Protein AF-A0A8S3H711-F1 (afdb_monomer)

Organism: NCBI:txid392030

Sequence (82 aa):
LHRFHANNTVIATGGYGRTFFSCTSAHTCTGDGNAMFTRAGLKNQDLEFVQFHPTGIYGAGCLITEGSRGEGGFLVNSKGER

InterPro domains:
  IPR003953 FAD-dependent oxidoreductase 2, FAD-binding domain [PF00890] (2-82)
  IPR030664 FAD-dependent oxidoreductase SdhA/FrdA/AprA [PTHR11632] (1-82)
  IPR036188 FAD/NAD(P)-binding domain superfamily [G3DSA:3.50.50.60] (1-82)
  IPR036188 FAD/NAD(P)-binding domain superfamily [SSF51905] (2-79)

Solvent-accessible surface area (backbone atoms only — not comparable to full-atom values): 5630 Å² total; per-residue (Å²): 139,88,82,88,86,68,99,72,87,88,88,83,62,74,52,42,51,56,79,44,96,76,46,65,56,55,93,79,23,66,24,64,54,62,53,51,38,47,76,71,75,45,84,83,76,74,83,86,75,73,88,78,72,95,46,46,41,82,94,80,19,50,75,51,63,68,60,52,47,75,77,69,46,79,69,62,51,101,84,69,50,112

Radius of gyration: 18.48 Å; Cα contacts (8 Å, |Δi|>4): 62; chains: 1; bounding box: 35×29×56 Å

pLDDT: mean 98.11, std 1.32, range [87.31, 98.75]

Mean predicted aligned error: 2.66 Å

Secondary structure (DSSP, 8-state):
------S---------GGGSSS-SS-TT---HHHHHHHHTTPPP--TT-----TTBPTTT-PBPPTHHHHTT-----TTS--

Structure (mmCIF, N/CA/C/O backbone):
data_AF-A0A8S3H711-F1
#
_entry.id   AF-A0A8S3H711-F1
#
loop_
_atom_site.group_PDB
_atom_site.id
_atom_site.type_symbol
_atom_site.label_atom_id
_atom_site.label_alt_id
_atom_site.label_comp_id
_atom_site.label_asym_id
_atom_site.label_entity_id
_atom_site.label_seq_id
_atom_site.pdbx_PDB_ins_code
_atom_site.Cartn_x
_atom_site.Cartn_y
_atom_site.Cartn_z
_atom_site.occupancy
_atom_site.B_iso_or_equiv
_atom_site.auth_seq_id
_atom_site.auth_comp_id
_atom_site.auth_asym_id
_atom_site.auth_atom_id
_atom_site.pdbx_PDB_model_num
ATOM 1 N N . LEU A 1 1 ? 6.326 -11.521 -27.722 1.00 87.31 1 LEU A N 1
ATOM 2 C CA . LEU A 1 1 ? 7.317 -10.980 -26.758 1.00 87.31 1 LEU A CA 1
ATOM 3 C C . LEU A 1 1 ? 7.691 -9.571 -27.198 1.00 87.31 1 LEU A C 1
ATOM 5 O O . LEU A 1 1 ? 8.008 -9.403 -28.369 1.00 87.31 1 LEU A O 1
ATOM 9 N N . HIS A 1 2 ? 7.630 -8.582 -26.302 1.00 97.00 2 HIS A N 1
ATOM 10 C CA . HIS A 1 2 ? 8.018 -7.196 -26.600 1.00 97.00 2 HIS A CA 1
ATOM 11 C C . HIS A 1 2 ? 9.399 -6.891 -26.012 1.00 97.00 2 HIS A C 1
ATOM 13 O O . HIS A 1 2 ? 9.715 -7.339 -24.912 1.00 97.00 2 HIS A O 1
ATOM 19 N N . ARG A 1 3 ? 10.211 -6.120 -26.742 1.00 97.75 3 ARG A N 1
ATOM 20 C CA . ARG A 1 3 ? 11.458 -5.522 -26.249 1.00 97.75 3 ARG A CA 1
ATOM 21 C C . ARG A 1 3 ? 11.363 -4.018 -26.450 1.00 97.75 3 ARG A C 1
ATOM 23 O O . ARG A 1 3 ? 11.113 -3.577 -27.568 1.00 97.75 3 ARG A O 1
ATOM 30 N N . PHE A 1 4 ? 11.565 -3.256 -25.385 1.00 97.88 4 PHE A N 1
ATOM 31 C CA . PHE A 1 4 ? 11.549 -1.798 -25.423 1.00 97.88 4 PHE A CA 1
ATOM 32 C C . PHE A 1 4 ? 12.996 -1.305 -25.308 1.00 97.88 4 PHE A C 1
ATOM 34 O O . PHE A 1 4 ? 13.606 -1.437 -24.252 1.00 97.88 4 PHE A O 1
ATOM 41 N N . HIS A 1 5 ? 13.566 -0.807 -26.408 1.00 98.00 5 HIS A N 1
ATOM 42 C CA . HIS A 1 5 ? 14.921 -0.249 -26.438 1.00 98.00 5 HIS A CA 1
ATOM 43 C C . HIS A 1 5 ? 14.868 1.264 -26.216 1.00 98.00 5 HIS A C 1
ATOM 45 O O . HIS A 1 5 ? 14.091 1.955 -26.871 1.00 98.00 5 HIS A O 1
ATOM 51 N N . ALA A 1 6 ? 15.709 1.773 -25.320 1.00 98.31 6 ALA A N 1
ATOM 52 C CA . ALA A 1 6 ? 15.855 3.199 -25.059 1.00 98.31 6 ALA A CA 1
ATOM 53 C C . ALA A 1 6 ? 17.260 3.494 -24.520 1.00 98.31 6 ALA A C 1
ATOM 55 O O . ALA A 1 6 ? 17.873 2.634 -23.890 1.00 98.31 6 ALA A O 1
ATOM 56 N N . ASN A 1 7 ? 17.750 4.720 -24.726 1.00 98.69 7 ASN A N 1
ATOM 57 C CA . ASN A 1 7 ? 19.034 5.160 -24.163 1.00 98.69 7 ASN A CA 1
ATOM 58 C C . ASN A 1 7 ? 18.994 5.259 -22.630 1.00 98.69 7 ASN A C 1
ATOM 60 O O . ASN A 1 7 ? 20.017 5.096 -21.979 1.00 98.69 7 ASN A O 1
ATOM 64 N N . ASN A 1 8 ? 17.817 5.534 -22.059 1.00 98.62 8 ASN A N 1
ATOM 65 C CA . ASN A 1 8 ? 17.588 5.647 -20.621 1.00 98.62 8 ASN A CA 1
ATOM 66 C C . ASN A 1 8 ? 16.248 4.996 -20.259 1.00 98.62 8 ASN A C 1
ATOM 68 O O . ASN A 1 8 ? 15.311 5.025 -21.055 1.00 98.62 8 ASN A O 1
ATOM 72 N N . THR A 1 9 ? 16.153 4.425 -19.058 1.00 98.12 9 THR A N 1
ATOM 73 C CA . THR A 1 9 ? 14.934 3.795 -18.526 1.00 98.12 9 THR A CA 1
ATOM 74 C C . THR A 1 9 ? 14.688 4.278 -17.102 1.00 98.12 9 THR A C 1
ATOM 76 O O . THR A 1 9 ? 15.610 4.293 -16.291 1.00 98.12 9 THR A O 1
ATOM 79 N N . VAL A 1 10 ? 13.445 4.650 -16.795 1.00 98.25 10 VAL A N 1
ATOM 80 C CA . VAL A 1 10 ? 13.007 5.037 -15.446 1.00 98.25 10 VAL A CA 1
ATOM 81 C C . VAL A 1 10 ? 12.129 3.929 -14.875 1.00 98.25 10 VAL A C 1
ATOM 83 O O . VAL A 1 10 ? 11.204 3.471 -15.542 1.00 98.25 10 VAL A O 1
ATOM 86 N N . ILE A 1 11 ? 12.400 3.518 -13.636 1.00 98.00 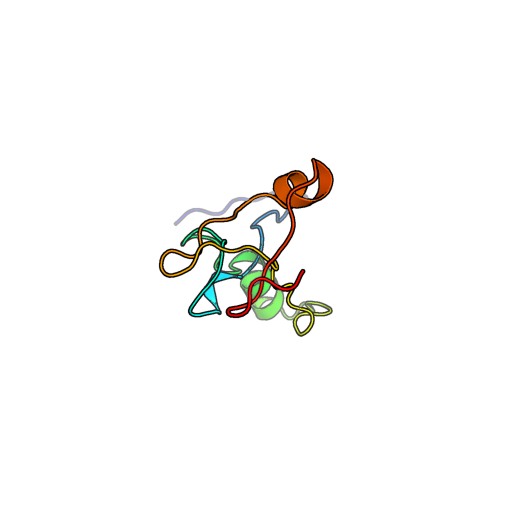11 ILE A N 1
ATOM 87 C CA . ILE A 1 11 ? 11.575 2.558 -12.896 1.00 98.00 11 ILE A CA 1
ATOM 88 C C . ILE A 1 11 ? 10.803 3.306 -11.810 1.00 98.00 11 ILE A C 1
ATOM 90 O O . ILE A 1 11 ? 11.398 3.940 -10.945 1.00 98.00 11 ILE A O 1
ATOM 94 N N . ALA A 1 12 ? 9.473 3.221 -11.862 1.00 98.38 12 ALA A N 1
ATOM 95 C CA . ALA A 1 12 ? 8.553 3.890 -10.939 1.00 98.38 12 ALA A CA 1
ATOM 96 C C . ALA A 1 12 ? 7.406 2.946 -10.521 1.00 98.38 12 ALA A C 1
ATOM 98 O O . ALA A 1 12 ? 6.231 3.286 -10.606 1.00 98.38 12 ALA A O 1
ATOM 99 N N . THR A 1 13 ? 7.744 1.718 -10.117 1.00 98.44 13 THR A N 1
ATOM 100 C CA . THR A 1 13 ? 6.784 0.614 -9.896 1.00 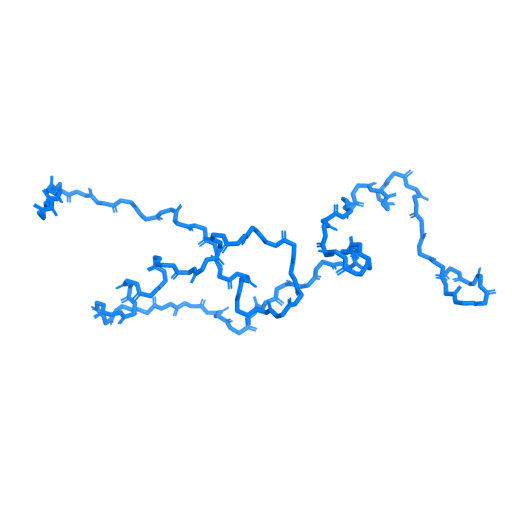98.44 13 THR A CA 1
ATOM 101 C C . THR A 1 13 ? 6.098 0.617 -8.524 1.00 98.44 13 THR A C 1
ATOM 103 O O . THR A 1 13 ? 5.392 -0.331 -8.197 1.00 98.44 13 THR A O 1
ATOM 106 N N . GLY A 1 14 ? 6.310 1.645 -7.699 1.00 98.44 14 GLY A N 1
ATOM 107 C CA . GLY A 1 14 ? 5.790 1.694 -6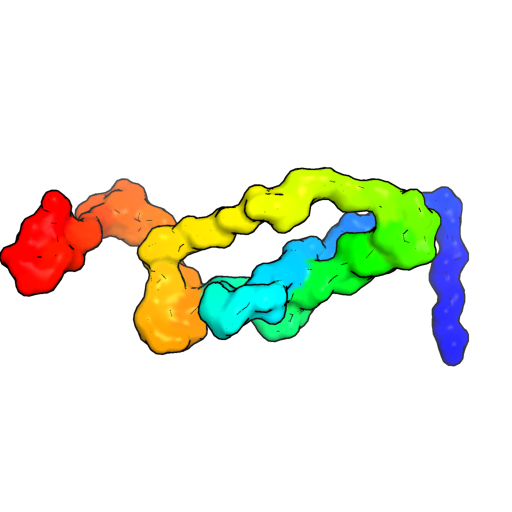.329 1.00 98.44 14 GLY A CA 1
ATOM 108 C C . GLY A 1 14 ? 6.515 0.746 -5.363 1.00 98.44 14 GLY A C 1
ATOM 109 O O . GLY A 1 14 ? 7.663 0.373 -5.598 1.00 98.44 14 GLY A O 1
ATOM 110 N N . GLY A 1 15 ? 5.850 0.404 -4.253 1.00 98.31 15 GLY A N 1
ATOM 111 C CA . GLY A 1 15 ? 6.400 -0.421 -3.168 1.00 98.31 15 GLY A CA 1
ATOM 112 C C . GLY A 1 15 ? 5.962 -1.892 -3.187 1.00 98.31 15 GLY A C 1
ATOM 113 O O . GLY A 1 15 ? 5.382 -2.385 -4.155 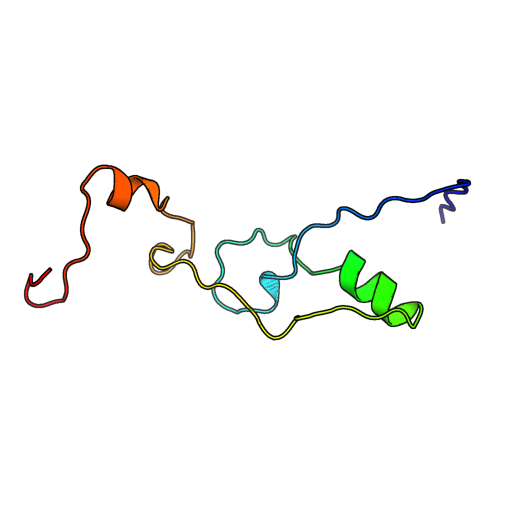1.00 98.31 15 GLY A O 1
ATOM 114 N N . TYR A 1 16 ? 6.216 -2.584 -2.073 1.00 98.62 16 TYR A N 1
ATOM 115 C CA . TYR A 1 16 ? 6.033 -4.035 -1.918 1.00 98.62 16 TYR A CA 1
ATOM 116 C C . TYR A 1 16 ? 5.124 -4.423 -0.738 1.00 98.62 16 TYR A C 1
ATOM 118 O O . TYR A 1 16 ? 5.241 -5.516 -0.197 1.00 98.62 16 TYR A O 1
ATOM 126 N N . GLY A 1 17 ? 4.199 -3.549 -0.321 1.00 98.56 17 GLY A N 1
ATOM 127 C CA . GLY A 1 17 ? 3.383 -3.758 0.887 1.00 98.56 17 GLY A CA 1
ATOM 128 C C . GLY A 1 17 ? 2.563 -5.056 0.909 1.00 98.56 17 GLY A C 1
ATOM 129 O O . GLY A 1 17 ? 2.203 -5.527 1.985 1.00 98.56 17 GLY A O 1
ATOM 130 N N . ARG A 1 18 ? 2.329 -5.687 -0.251 1.00 98.38 18 ARG A N 1
ATOM 131 C CA . ARG A 1 18 ? 1.660 -6.995 -0.346 1.00 98.38 18 ARG A CA 1
ATOM 132 C C . ARG A 1 18 ? 2.483 -8.185 0.145 1.00 98.38 18 ARG A C 1
ATOM 134 O O . ARG A 1 18 ? 1.986 -9.305 0.107 1.00 98.38 18 ARG A O 1
ATOM 141 N N . THR A 1 19 ? 3.689 -7.964 0.660 1.00 98.56 19 THR A N 1
ATOM 142 C CA . THR A 1 19 ? 4.402 -8.968 1.461 1.00 98.56 19 THR A CA 1
ATOM 143 C C . THR A 1 19 ? 3.777 -9.193 2.843 1.00 98.56 19 THR A C 1
ATOM 145 O O . THR A 1 19 ? 4.039 -10.225 3.457 1.00 98.56 19 THR A O 1
ATOM 148 N N . PHE A 1 20 ? 2.934 -8.274 3.329 1.00 98.69 20 PHE A N 1
ATOM 149 C CA . PHE A 1 20 ? 2.249 -8.381 4.620 1.00 98.69 20 PHE A CA 1
ATOM 150 C C . PHE A 1 20 ? 0.805 -8.869 4.462 1.00 98.69 20 PHE A C 1
ATOM 152 O O . PHE A 1 20 ? 0.114 -8.525 3.504 1.00 98.69 20 PHE A O 1
ATOM 159 N N . PHE A 1 21 ? 0.328 -9.643 5.445 1.00 98.44 21 PHE A N 1
ATOM 160 C CA . PHE A 1 21 ? -1.047 -10.158 5.463 1.00 98.44 21 PHE A CA 1
ATOM 161 C C . PHE A 1 21 ? -2.094 -9.034 5.550 1.00 98.44 21 PHE A C 1
ATOM 163 O O . PHE A 1 21 ? -3.095 -9.062 4.839 1.00 98.44 21 PHE A O 1
ATOM 170 N N . SER A 1 22 ? -1.841 -8.032 6.399 1.00 98.12 22 SER A N 1
ATOM 171 C CA . SER A 1 22 ? -2.667 -6.829 6.536 1.00 98.12 22 SER A CA 1
ATOM 172 C C . SER A 1 22 ? -1.862 -5.604 6.113 1.00 98.12 22 SER A C 1
ATOM 174 O O . SER A 1 22 ? -0.799 -5.334 6.672 1.00 98.12 22 SER A O 1
ATOM 176 N N . CYS A 1 23 ? -2.355 -4.875 5.112 1.00 98.44 23 CYS A N 1
ATOM 177 C CA . CYS A 1 23 ? -1.722 -3.672 4.579 1.00 98.44 23 CYS A CA 1
ATOM 178 C C . CYS A 1 23 ? -2.763 -2.753 3.923 1.00 98.44 23 CYS A C 1
ATOM 180 O O . CYS A 1 23 ? -3.750 -3.229 3.363 1.00 98.44 23 CYS A O 1
ATOM 182 N N . THR A 1 24 ? -2.491 -1.447 3.893 1.00 98.50 24 THR A N 1
ATOM 183 C CA . THR A 1 24 ? -3.303 -0.463 3.149 1.00 98.50 24 THR A CA 1
ATOM 184 C C . THR A 1 24 ? -3.036 -0.495 1.641 1.00 98.50 24 THR A C 1
ATOM 186 O O . THR A 1 24 ? -3.809 0.055 0.857 1.00 98.50 24 THR A O 1
ATOM 189 N N . SER A 1 25 ? -1.927 -1.112 1.221 1.00 98.50 25 SER A N 1
ATOM 190 C CA . SER A 1 25 ? -1.479 -1.155 -0.171 1.00 98.50 25 SER A CA 1
ATOM 191 C C . SER A 1 25 ? -2.473 -1.880 -1.076 1.00 98.50 25 SER A C 1
ATOM 193 O O . SER A 1 25 ? -3.102 -2.859 -0.673 1.00 98.50 25 SER A O 1
ATOM 195 N N . ALA A 1 26 ? -2.570 -1.468 -2.340 1.00 98.56 26 ALA A N 1
ATOM 196 C CA . ALA A 1 26 ? -3.346 -2.199 -3.340 1.00 98.56 26 ALA A CA 1
ATOM 197 C C . ALA A 1 26 ? -2.799 -3.625 -3.542 1.00 98.56 26 ALA A C 1
ATOM 199 O O . ALA A 1 26 ? -1.646 -3.914 -3.216 1.00 98.56 26 ALA A O 1
ATOM 200 N N . HIS A 1 27 ? -3.608 -4.523 -4.110 1.00 98.44 27 HIS A N 1
ATOM 201 C CA . HIS A 1 27 ? -3.164 -5.881 -4.467 1.00 98.44 27 HIS A CA 1
ATOM 202 C C . HIS A 1 27 ? -1.977 -5.900 -5.442 1.00 98.44 27 HIS A C 1
ATOM 204 O O . HIS A 1 27 ? -1.235 -6.874 -5.479 1.00 98.44 27 HIS A O 1
ATOM 210 N N . THR A 1 28 ? -1.775 -4.818 -6.190 1.00 98.62 28 THR A N 1
ATOM 211 C CA . THR A 1 28 ? -0.726 -4.656 -7.203 1.00 98.62 28 THR A CA 1
ATOM 212 C C . THR A 1 28 ? 0.595 -4.101 -6.663 1.00 98.62 28 THR A C 1
ATOM 214 O O . THR A 1 28 ? 1.545 -3.953 -7.423 1.00 98.62 28 THR A O 1
ATOM 217 N N . CYS A 1 29 ? 0.698 -3.779 -5.370 1.00 98.56 29 CYS A N 1
ATOM 218 C CA . CYS A 1 29 ? 1.946 -3.292 -4.773 1.00 98.56 29 CYS A CA 1
ATOM 219 C C . CYS A 1 29 ? 2.864 -4.462 -4.377 1.00 98.56 29 CYS A C 1
ATOM 221 O O . CYS A 1 29 ? 3.002 -4.774 -3.191 1.00 98.56 29 CYS A O 1
ATOM 223 N N . THR A 1 30 ? 3.451 -5.124 -5.377 1.00 98.75 30 THR A N 1
ATOM 224 C CA . THR A 1 30 ? 4.168 -6.410 -5.259 1.00 98.75 30 THR A CA 1
ATOM 225 C C . THR A 1 30 ? 5.693 -6.317 -5.378 1.00 98.75 30 THR A C 1
ATOM 227 O O . THR A 1 30 ? 6.371 -7.335 -5.265 1.00 98.75 30 THR A O 1
ATOM 230 N N . GLY A 1 31 ? 6.265 -5.121 -5.558 1.00 98.50 31 GLY A N 1
ATOM 231 C CA . GLY A 1 31 ? 7.723 -4.938 -5.596 1.00 98.50 31 GLY A CA 1
ATOM 232 C C . GLY A 1 31 ? 8.409 -5.394 -6.890 1.00 98.50 31 GLY A C 1
ATOM 233 O O . GLY A 1 31 ? 9.592 -5.739 -6.872 1.00 98.50 31 GLY A O 1
ATOM 234 N N . ASP A 1 32 ? 7.703 -5.392 -8.022 1.00 98.69 32 ASP A N 1
ATOM 235 C CA . ASP A 1 32 ? 8.213 -5.922 -9.295 1.00 98.69 32 ASP A CA 1
ATOM 236 C C . ASP A 1 32 ? 9.530 -5.253 -9.731 1.00 98.69 32 ASP A C 1
ATOM 238 O O . ASP A 1 32 ? 10.473 -5.937 -10.139 1.00 98.69 32 ASP A O 1
ATOM 242 N N . GLY A 1 33 ? 9.629 -3.925 -9.589 1.00 98.38 33 GLY A N 1
ATOM 243 C CA . GLY A 1 33 ? 10.844 -3.158 -9.880 1.00 98.38 33 GLY A CA 1
ATOM 244 C C . GLY A 1 33 ? 12.007 -3.469 -8.946 1.00 98.38 33 GLY A C 1
ATOM 245 O O . GLY A 1 33 ? 13.123 -3.688 -9.423 1.00 98.38 33 GLY A O 1
ATOM 246 N N . ASN A 1 34 ? 11.747 -3.584 -7.639 1.00 98.38 34 ASN A N 1
ATOM 247 C CA . ASN A 1 34 ? 12.755 -3.998 -6.657 1.00 98.38 34 ASN A CA 1
ATOM 248 C C . ASN A 1 34 ? 13.346 -5.363 -7.028 1.00 98.38 34 ASN A C 1
ATOM 250 O O . ASN A 1 34 ? 14.565 -5.547 -7.013 1.00 98.38 34 ASN A O 1
ATOM 254 N N . ALA A 1 35 ? 12.486 -6.306 -7.423 1.00 98.44 35 ALA A N 1
ATOM 255 C CA . ALA A 1 35 ? 12.898 -7.642 -7.823 1.00 98.44 35 ALA A CA 1
ATOM 256 C C . ALA A 1 35 ? 13.655 -7.652 -9.166 1.00 98.44 35 ALA A C 1
ATOM 258 O O . ALA A 1 35 ? 14.581 -8.448 -9.331 1.00 98.44 35 ALA A O 1
ATOM 259 N N . MET A 1 36 ? 13.307 -6.776 -10.121 1.00 98.44 36 MET A N 1
ATOM 260 C CA . MET A 1 36 ? 14.081 -6.599 -11.362 1.00 98.44 36 MET A CA 1
ATOM 261 C C . MET A 1 36 ? 15.515 -6.144 -11.071 1.00 98.44 36 MET A C 1
ATOM 263 O O . MET A 1 36 ? 16.447 -6.716 -11.632 1.00 98.44 36 MET A O 1
ATOM 267 N N . PHE A 1 37 ? 15.696 -5.180 -10.164 1.00 96.62 37 PHE A N 1
ATOM 268 C CA . PHE A 1 37 ? 17.020 -4.708 -9.746 1.00 96.62 37 PHE A CA 1
ATOM 269 C C . PHE A 1 37 ? 17.843 -5.825 -9.103 1.00 96.62 37 PHE A C 1
ATOM 271 O O . PHE A 1 37 ? 18.974 -6.070 -9.524 1.00 96.62 37 PHE A O 1
ATOM 278 N N . THR A 1 38 ? 17.253 -6.564 -8.159 1.00 98.00 38 THR A N 1
ATOM 279 C CA . THR A 1 38 ? 17.923 -7.703 -7.514 1.00 98.00 38 THR A CA 1
ATOM 280 C C . THR A 1 38 ? 18.347 -8.763 -8.532 1.00 98.00 38 THR A C 1
ATOM 282 O O . THR A 1 38 ? 19.476 -9.243 -8.482 1.00 98.00 38 THR A O 1
ATOM 285 N N . ARG A 1 39 ? 17.484 -9.111 -9.500 1.00 98.62 39 ARG A N 1
ATOM 286 C CA . ARG A 1 39 ? 17.821 -10.078 -10.564 1.00 98.62 39 ARG A CA 1
ATOM 287 C C . ARG A 1 39 ? 18.943 -9.596 -11.485 1.00 98.62 39 ARG A C 1
ATOM 289 O O . ARG A 1 39 ? 19.673 -10.424 -12.016 1.00 98.62 39 ARG A O 1
ATOM 296 N N . ALA A 1 40 ? 19.090 -8.285 -11.659 1.00 98.19 40 ALA A N 1
ATOM 297 C CA . ALA A 1 40 ? 20.198 -7.684 -12.395 1.00 98.19 40 ALA A CA 1
ATOM 298 C C . ALA A 1 40 ? 21.498 -7.578 -11.565 1.00 98.19 40 ALA A C 1
ATOM 300 O O . ALA A 1 40 ? 22.486 -7.042 -12.058 1.00 98.19 40 ALA A O 1
ATOM 301 N N . GLY A 1 41 ? 21.512 -8.060 -10.314 1.00 98.12 41 GLY A N 1
ATOM 302 C CA . GLY A 1 41 ? 22.666 -7.969 -9.413 1.00 98.12 41 GLY A CA 1
ATOM 303 C C . GLY A 1 41 ? 22.871 -6.582 -8.794 1.00 98.12 41 GLY A C 1
ATOM 304 O O . GLY A 1 41 ? 23.921 -6.321 -8.207 1.00 98.12 41 GLY A O 1
ATOM 305 N N . LEU A 1 42 ? 21.887 -5.687 -8.918 1.00 98.25 42 LEU A N 1
ATOM 306 C CA . LEU A 1 42 ? 21.912 -4.360 -8.308 1.00 98.25 42 LEU A CA 1
ATOM 307 C C . LEU A 1 42 ? 21.364 -4.412 -6.877 1.00 98.25 42 LEU A C 1
ATOM 309 O O . LEU A 1 42 ? 20.592 -5.301 -6.511 1.00 98.25 42 LEU A O 1
ATOM 313 N N . LYS A 1 43 ? 21.766 -3.441 -6.053 1.00 97.56 43 LYS A N 1
ATOM 314 C CA . LYS A 1 43 ? 21.385 -3.378 -4.639 1.00 97.56 43 LYS A CA 1
ATOM 315 C C . LYS A 1 43 ? 20.083 -2.602 -4.456 1.00 97.56 43 LYS A C 1
ATOM 317 O O . LYS A 1 43 ? 19.925 -1.515 -5.004 1.00 97.56 43 LYS A O 1
ATOM 322 N N . ASN A 1 44 ? 19.195 -3.151 -3.634 1.00 98.31 44 ASN A N 1
ATOM 323 C CA . ASN A 1 44 ? 18.187 -2.364 -2.930 1.00 98.31 44 ASN A CA 1
ATOM 324 C C . ASN A 1 44 ? 18.802 -1.838 -1.622 1.00 98.31 44 ASN A C 1
ATOM 326 O O . ASN A 1 44 ? 19.847 -2.330 -1.190 1.00 98.31 44 ASN A O 1
ATOM 330 N N . GLN A 1 45 ? 18.151 -0.868 -0.990 1.00 98.50 45 GLN A N 1
ATOM 331 C CA . GLN A 1 45 ? 18.595 -0.284 0.273 1.00 98.50 45 GLN A CA 1
ATOM 332 C C . GLN A 1 45 ? 17.427 -0.255 1.265 1.00 98.50 45 GLN A C 1
ATOM 334 O O . GLN A 1 45 ? 16.289 -0.055 0.839 1.00 98.50 45 GLN A O 1
ATOM 339 N N . ASP A 1 46 ? 17.724 -0.457 2.552 1.00 98.44 46 ASP A N 1
ATOM 340 C CA . ASP A 1 46 ? 16.824 -0.201 3.686 1.00 98.44 46 ASP A CA 1
ATOM 341 C C . ASP A 1 46 ? 15.463 -0.934 3.613 1.00 98.44 46 ASP A C 1
ATOM 343 O O . ASP A 1 46 ? 14.430 -0.416 4.040 1.00 98.44 46 ASP A O 1
ATOM 347 N N . LEU A 1 47 ? 15.439 -2.157 3.061 1.00 98.44 47 LEU A N 1
ATOM 348 C CA . LEU A 1 47 ? 14.210 -2.954 2.894 1.00 98.44 47 LEU A CA 1
ATOM 349 C C . LEU A 1 47 ? 13.614 -3.445 4.226 1.00 98.44 47 LEU A C 1
ATOM 351 O O . LEU A 1 47 ? 12.459 -3.858 4.275 1.00 98.44 47 LEU A O 1
ATOM 355 N N . GLU A 1 48 ? 14.386 -3.424 5.305 1.00 98.50 48 GLU A N 1
ATOM 356 C CA . GLU A 1 48 ? 13.942 -3.768 6.652 1.00 98.50 48 GLU A CA 1
ATOM 357 C C . GLU A 1 48 ? 13.071 -2.675 7.300 1.00 98.50 48 GLU A C 1
ATOM 359 O O . GLU A 1 48 ? 12.319 -2.959 8.234 1.00 98.50 48 GLU A O 1
ATOM 364 N N . PHE A 1 49 ? 13.124 -1.435 6.799 1.00 98.69 49 PHE A N 1
ATOM 365 C CA . PHE A 1 49 ? 12.390 -0.301 7.361 1.00 98.69 49 PHE A CA 1
ATOM 366 C C . PHE A 1 49 ? 10.990 -0.178 6.752 1.00 98.69 49 PHE A C 1
ATOM 368 O O . PHE A 1 49 ? 10.731 0.624 5.854 1.00 98.69 49 PHE A O 1
ATOM 375 N N . VAL A 1 50 ? 10.053 -0.970 7.274 1.00 98.75 50 VAL A N 1
ATOM 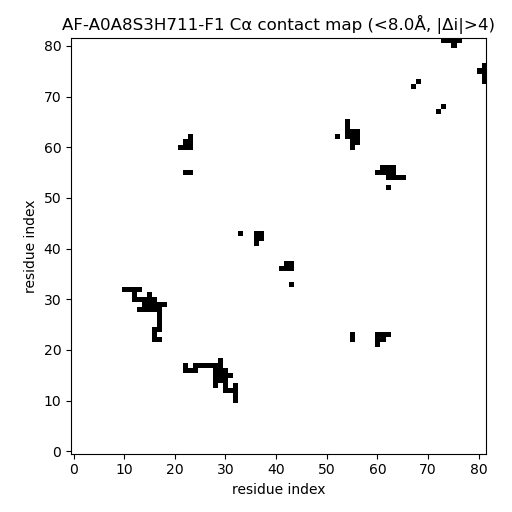376 C CA . VAL A 1 50 ? 8.647 -0.951 6.844 1.00 98.75 50 VAL A CA 1
ATOM 377 C C . VAL A 1 50 ? 7.805 -0.065 7.761 1.00 98.75 50 VAL A C 1
ATOM 379 O O . VAL A 1 50 ? 7.770 -0.253 8.976 1.00 98.75 50 VAL A O 1
ATOM 382 N N . GLN A 1 51 ? 7.077 0.889 7.176 1.00 98.75 51 GLN A N 1
ATOM 383 C CA . GLN A 1 51 ? 6.156 1.755 7.911 1.00 98.75 51 GLN A CA 1
ATOM 384 C C . GLN A 1 51 ? 4.790 1.086 8.119 1.00 98.75 51 GLN A C 1
ATOM 386 O O . GLN A 1 51 ? 4.169 0.607 7.170 1.00 98.75 51 GLN A O 1
ATOM 391 N N . PHE A 1 52 ? 4.277 1.158 9.349 1.00 98.62 52 PHE A N 1
ATOM 392 C CA . PHE A 1 52 ? 2.902 0.791 9.688 1.00 98.62 52 PHE A CA 1
ATOM 393 C C . PHE A 1 52 ? 2.095 2.049 9.995 1.00 98.62 52 PHE A C 1
ATOM 395 O O . PHE A 1 52 ? 2.447 2.820 10.887 1.00 98.62 52 PHE A O 1
ATOM 402 N N . HIS A 1 53 ? 1.005 2.261 9.257 1.00 98.62 53 HIS A N 1
ATOM 403 C CA . HIS A 1 53 ? 0.120 3.392 9.512 1.00 98.62 53 HIS A CA 1
ATOM 404 C C . HIS A 1 53 ? -0.755 3.110 10.748 1.00 98.62 53 HIS A C 1
ATOM 406 O O . HIS A 1 53 ? -1.369 2.042 10.810 1.00 98.62 53 HIS A O 1
ATOM 412 N N . PRO A 1 54 ? -0.877 4.045 11.710 1.00 98.06 54 PRO A N 1
ATOM 413 C CA . PRO A 1 54 ? -1.540 3.782 12.992 1.00 98.06 54 PRO A CA 1
ATOM 414 C C . PRO A 1 54 ? -3.048 3.523 12.873 1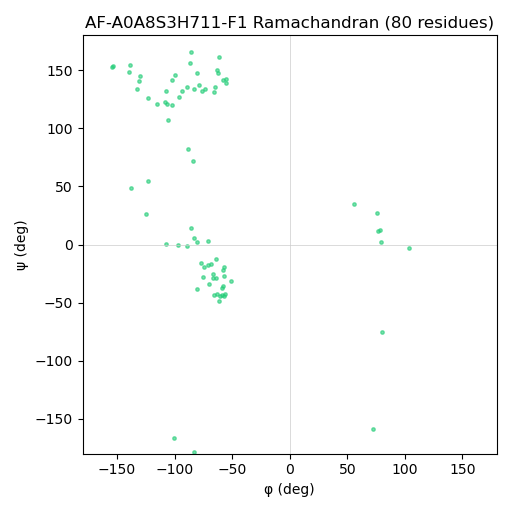.00 98.06 54 PRO A C 1
ATOM 416 O O . PRO A 1 54 ? -3.631 2.864 13.726 1.00 98.06 54 PRO A O 1
ATOM 419 N N . THR A 1 55 ? -3.691 4.042 11.824 1.00 98.19 55 THR A N 1
ATOM 420 C CA . THR A 1 55 ? -5.151 3.989 11.640 1.00 98.19 55 THR A CA 1
ATOM 421 C C . THR A 1 55 ? -5.552 3.313 10.325 1.00 98.19 55 THR A C 1
ATOM 423 O O . THR A 1 55 ? -6.250 3.892 9.498 1.00 98.19 55 THR A O 1
ATOM 426 N N . GLY A 1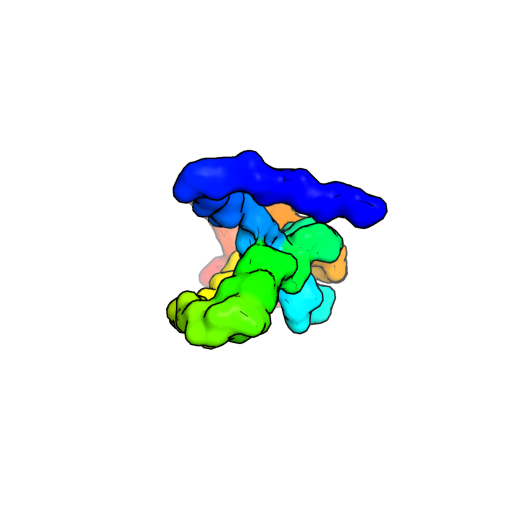 56 ? -5.087 2.085 10.088 1.00 98.00 56 GLY A N 1
ATOM 427 C CA . GLY A 1 56 ? -5.744 1.193 9.121 1.00 98.00 56 GLY A CA 1
ATOM 428 C C . GLY A 1 56 ? -7.058 0.668 9.707 1.00 98.00 56 GLY A C 1
ATOM 429 O O . GLY A 1 56 ? -7.085 0.271 10.872 1.00 98.00 56 GLY A O 1
ATOM 430 N N . ILE A 1 57 ? -8.157 0.684 8.946 1.00 98.38 57 ILE A N 1
ATOM 431 C CA . ILE A 1 57 ? -9.455 0.245 9.474 1.00 98.38 57 ILE A CA 1
ATOM 432 C C . ILE A 1 57 ? -9.415 -1.249 9.821 1.00 98.38 57 ILE A C 1
ATOM 434 O O . ILE A 1 57 ? -8.912 -2.072 9.051 1.00 98.38 57 ILE A O 1
ATOM 438 N N . TYR A 1 58 ? -9.951 -1.603 10.988 1.00 97.75 58 TYR A N 1
ATOM 439 C CA . TYR A 1 58 ? -9.987 -2.983 11.462 1.00 97.75 58 TYR A CA 1
ATOM 440 C C . TYR A 1 58 ? -10.731 -3.905 10.479 1.00 97.75 58 TYR A C 1
ATOM 442 O O . TYR A 1 58 ? -11.735 -3.523 9.875 1.00 97.75 58 TYR A O 1
ATOM 450 N N . GLY A 1 59 ? -10.224 -5.126 10.301 1.00 97.69 59 GLY A N 1
ATOM 451 C CA . GLY A 1 59 ? -10.729 -6.084 9.318 1.00 97.69 59 GLY A CA 1
ATOM 452 C C . GLY A 1 59 ? -10.211 -5.802 7.906 1.00 97.69 59 GLY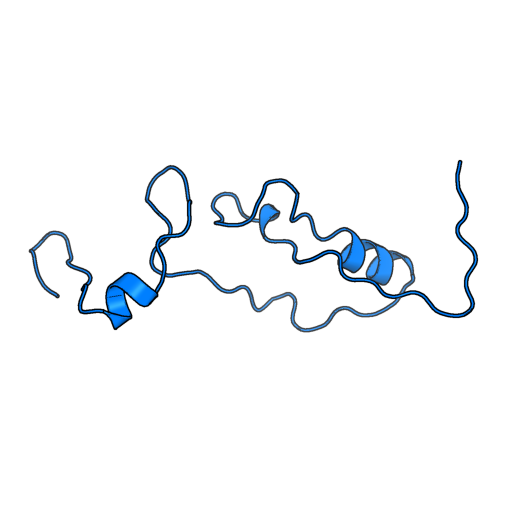 A C 1
ATOM 453 O O . GLY A 1 59 ? -9.328 -6.509 7.431 1.00 97.69 59 GLY A O 1
ATOM 454 N N . ALA A 1 60 ? -10.742 -4.776 7.237 1.00 97.69 60 ALA A N 1
ATOM 455 C CA . ALA A 1 60 ? -10.485 -4.543 5.810 1.00 97.69 60 ALA A CA 1
ATOM 456 C C . ALA A 1 60 ? -9.095 -3.958 5.488 1.00 97.69 60 ALA A C 1
ATOM 458 O O . ALA A 1 60 ? -8.586 -4.170 4.390 1.00 97.69 60 ALA A O 1
ATOM 459 N N . GLY A 1 61 ? -8.486 -3.199 6.405 1.00 98.06 61 GLY A N 1
ATOM 460 C CA . GLY A 1 61 ? -7.158 -2.606 6.213 1.00 98.06 61 GLY A CA 1
ATOM 461 C C . GLY A 1 61 ? -7.112 -1.339 5.348 1.00 98.06 61 GLY A C 1
ATOM 462 O O . GLY A 1 61 ? -6.030 -0.797 5.144 1.00 98.06 61 GLY A O 1
ATOM 463 N N . CYS A 1 62 ? -8.251 -0.824 4.864 1.00 98.38 62 CYS A N 1
ATOM 464 C CA . CYS A 1 62 ? -8.323 0.477 4.189 1.00 98.38 62 CYS A CA 1
ATOM 465 C C . CYS A 1 62 ? -7.763 1.606 5.068 1.00 98.38 62 CYS A C 1
ATOM 467 O O . CYS A 1 62 ? -7.978 1.641 6.281 1.00 98.38 62 CYS A O 1
ATOM 469 N N . LEU A 1 63 ? -7.069 2.555 4.443 1.00 98.56 63 LEU A N 1
ATOM 470 C CA . LEU A 1 63 ? -6.492 3.702 5.135 1.00 98.56 63 LEU A CA 1
ATOM 471 C C . LEU A 1 63 ? -7.585 4.617 5.710 1.00 98.56 63 LEU A C 1
ATOM 473 O O . LEU A 1 63 ? -8.472 5.053 4.979 1.00 98.56 63 LEU A O 1
ATOM 477 N N . ILE A 1 64 ? -7.446 4.990 6.984 1.00 98.56 64 ILE A N 1
ATOM 478 C CA . ILE A 1 64 ? -8.069 6.190 7.551 1.00 98.56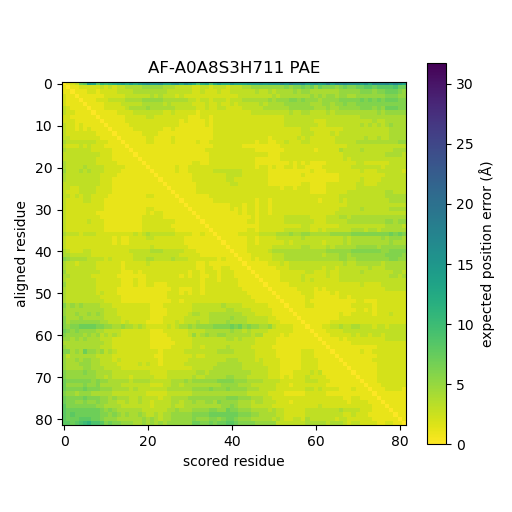 64 ILE A CA 1
ATOM 479 C C . ILE A 1 64 ? -6.979 7.251 7.661 1.00 98.56 64 ILE A C 1
ATOM 481 O O . ILE A 1 64 ? -5.958 7.019 8.313 1.00 98.56 64 ILE A O 1
ATOM 485 N N . THR A 1 65 ? -7.182 8.384 6.986 1.00 98.38 65 THR A N 1
ATOM 486 C CA . THR A 1 65 ? -6.176 9.447 6.863 1.00 98.38 65 THR A CA 1
ATOM 487 C C . THR A 1 65 ? -5.676 9.925 8.225 1.00 98.38 65 THR A C 1
ATOM 489 O O . THR A 1 65 ? -6.454 10.126 9.157 1.00 98.38 65 THR A O 1
ATOM 492 N N . GLU A 1 66 ? -4.369 10.163 8.334 1.00 98.56 66 GLU A N 1
ATOM 493 C CA . GLU A 1 66 ? -3.785 10.837 9.496 1.00 98.56 66 GLU A CA 1
ATOM 494 C C . GLU A 1 66 ? -4.403 12.222 9.734 1.00 98.56 66 GLU A C 1
ATOM 496 O O . GLU A 1 66 ? -4.512 12.651 10.885 1.00 98.56 66 GLU A O 1
ATOM 501 N N . GLY A 1 67 ? -4.912 12.866 8.677 1.00 98.62 67 GLY A N 1
ATOM 502 C CA . GLY A 1 67 ? -5.672 14.110 8.780 1.00 98.62 67 GLY A CA 1
ATOM 503 C C . GLY A 1 67 ? -6.812 14.025 9.797 1.00 98.62 67 GLY A C 1
ATOM 504 O O . GLY A 1 67 ? -7.055 14.993 10.495 1.00 98.62 67 GLY A O 1
ATOM 505 N N . SER A 1 68 ? -7.432 12.858 10.013 1.00 98.31 68 SER A N 1
ATOM 506 C CA . SER A 1 68 ? -8.452 12.700 11.059 1.00 98.31 68 SER A CA 1
ATOM 507 C C . SER A 1 68 ? -7.933 13.051 12.457 1.00 98.31 68 SER A C 1
ATOM 509 O O . SER A 1 68 ? -8.679 13.614 13.249 1.00 98.31 68 SER A O 1
ATOM 511 N N . ARG A 1 69 ? -6.664 12.747 12.765 1.00 98.38 69 ARG A N 1
ATOM 512 C CA . ARG A 1 69 ? -6.017 13.143 14.027 1.00 98.38 69 ARG A CA 1
ATOM 513 C C . ARG A 1 69 ? -5.531 14.591 13.990 1.00 98.38 69 ARG A C 1
ATOM 515 O O . ARG A 1 69 ? -5.657 15.289 14.990 1.00 98.38 69 ARG A O 1
ATOM 522 N N . GLY A 1 70 ? -5.006 15.037 12.847 1.00 98.25 70 GLY A N 1
ATOM 523 C CA . GLY A 1 70 ? -4.593 16.432 12.641 1.00 98.25 70 GLY A CA 1
ATOM 524 C C . GLY A 1 70 ? -5.741 17.429 12.832 1.00 98.25 70 GLY A C 1
ATOM 525 O O . GLY A 1 70 ? -5.552 18.467 13.454 1.00 98.25 70 GLY A O 1
ATOM 526 N N . GLU A 1 71 ? -6.946 17.055 12.402 1.00 98.50 71 GLU A N 1
ATOM 527 C CA . GLU A 1 71 ? -8.180 17.845 12.513 1.00 98.50 71 GLU A CA 1
ATOM 528 C C . GLU A 1 71 ? -8.909 17.660 13.863 1.00 98.50 71 GLU A C 1
ATOM 530 O O . GLU A 1 71 ? -10.071 18.033 14.013 1.00 98.50 71 GLU A O 1
ATOM 535 N N . GLY A 1 72 ? -8.249 17.076 14.872 1.00 98.38 72 GLY A N 1
ATOM 536 C CA . GLY A 1 72 ? -8.749 17.016 16.253 1.00 98.38 72 GLY A CA 1
ATOM 537 C C . GLY A 1 72 ? -9.327 15.672 16.704 1.00 98.38 72 GLY A C 1
ATOM 538 O O . GLY A 1 72 ? -9.668 15.526 17.880 1.00 98.38 72 GLY A O 1
ATOM 539 N N . GLY A 1 73 ? -9.400 14.668 15.828 1.00 98.12 73 GLY A N 1
ATOM 540 C CA . GLY A 1 73 ? -9.706 13.296 16.229 1.00 98.12 73 GLY A CA 1
ATOM 541 C C . GLY A 1 73 ? -8.635 12.723 17.163 1.00 98.12 73 GLY A C 1
ATOM 542 O O . GLY A 1 73 ? -7.455 13.070 17.095 1.00 98.12 73 GLY A O 1
ATOM 543 N N . PHE A 1 74 ? -9.029 11.816 18.051 1.00 98.06 74 PHE A N 1
ATOM 544 C CA . PHE A 1 74 ? -8.121 11.173 18.997 1.00 98.06 74 PHE A CA 1
ATOM 545 C C . PHE A 1 74 ? -8.433 9.685 19.123 1.00 98.06 74 PHE A C 1
ATOM 547 O O . PHE A 1 74 ? -9.543 9.239 18.839 1.00 98.06 74 PHE A O 1
ATOM 554 N N . LEU A 1 75 ? -7.419 8.914 19.506 1.00 98.31 75 LEU A N 1
ATOM 555 C CA . LEU A 1 75 ? -7.581 7.499 19.806 1.00 98.31 75 LEU A CA 1
ATOM 556 C C . LEU A 1 75 ? -8.134 7.357 21.223 1.00 98.31 75 LEU A C 1
ATOM 558 O O . LEU A 1 75 ? -7.822 8.173 22.085 1.00 98.31 75 LEU A O 1
ATOM 562 N N . VAL A 1 76 ? -8.943 6.326 21.443 1.00 98.12 76 VAL A N 1
ATOM 563 C CA . VAL A 1 76 ? -9.405 5.931 22.774 1.00 98.12 76 VAL A CA 1
ATOM 564 C C . VAL A 1 76 ? -9.190 4.438 22.960 1.00 98.12 76 VAL A C 1
ATOM 566 O O . VAL A 1 76 ? -9.389 3.657 22.026 1.00 98.12 76 VAL A O 1
ATOM 569 N N . ASN A 1 77 ? -8.769 4.033 24.154 1.00 98.44 77 ASN A N 1
ATOM 570 C CA . ASN A 1 77 ? -8.680 2.620 24.510 1.00 98.44 77 ASN A CA 1
ATOM 571 C C . ASN A 1 77 ? -10.046 2.069 24.973 1.00 98.44 77 ASN A C 1
ATOM 573 O O . ASN A 1 77 ? -11.052 2.778 25.010 1.00 98.44 77 ASN A O 1
ATOM 577 N N . SER A 1 78 ? -10.098 0.792 25.361 1.00 98.25 78 SER A N 1
ATOM 578 C CA . SER A 1 78 ? -11.340 0.140 25.811 1.00 98.25 78 SER A CA 1
ATOM 579 C C . SER A 1 78 ? -11.943 0.715 27.102 1.00 98.25 78 SER A C 1
ATOM 581 O O . SER A 1 78 ? -13.083 0.392 27.425 1.00 98.25 78 SER A O 1
ATOM 583 N N . LYS A 1 79 ? -11.205 1.555 27.838 1.00 98.38 79 LYS A N 1
ATOM 584 C CA . LYS A 1 79 ? -11.667 2.263 29.042 1.00 98.38 79 LYS A CA 1
ATOM 585 C C . LYS A 1 79 ? -12.116 3.700 28.750 1.00 98.38 79 LYS A C 1
ATOM 587 O O . LYS A 1 79 ? -12.528 4.398 29.670 1.00 98.38 79 LYS A O 1
ATOM 592 N N . GLY A 1 80 ? -12.030 4.145 27.495 1.00 97.38 80 GLY A N 1
ATOM 593 C CA . GLY A 1 80 ? -12.332 5.521 27.100 1.00 97.38 80 GLY A CA 1
ATOM 594 C C . GLY A 1 80 ? -11.218 6.523 27.416 1.00 97.38 80 GLY A C 1
ATOM 595 O O . GLY A 1 80 ? -11.451 7.726 27.335 1.00 97.38 80 GLY A O 1
ATOM 596 N N . GLU A 1 81 ? -10.020 6.053 27.770 1.00 97.75 81 GLU A N 1
ATOM 597 C CA . GLU A 1 81 ? -8.860 6.922 27.985 1.00 97.75 81 GLU A CA 1
ATOM 598 C C . GLU A 1 81 ? -8.255 7.307 26.633 1.00 97.75 81 GLU A C 1
ATOM 600 O O . GLU A 1 81 ? -8.130 6.456 25.745 1.00 97.75 81 GLU A O 1
ATOM 605 N N . ARG A 1 82 ? -7.887 8.582 26.503 1.00 94.50 82 ARG A N 1
ATOM 606 C CA . ARG A 1 82 ? -7.149 9.123 25.362 1.00 94.50 82 ARG A CA 1
ATOM 607 C C . ARG A 1 82 ? -5.653 8.883 25.510 1.00 94.50 82 ARG A C 1
ATOM 609 O O . ARG A 1 82 ? -5.134 9.201 26.602 1.00 94.50 82 ARG A O 1
#

Foldseek 3Di:
DDDDDDPDDDDDQAACQVVDPAEQDDPSRRCPVVVVCVVVVHDDPDPVDDDDDPDQPPPPRHDDDPVCVVVPDDDADPVRHD

Nearest PDB structures (foldseek):
  3ae1-assembly1_A  TM=9.985E-01  e=1.009E-06  Sus scrofa
  6yxy-assembly1_Bf  TM=2.636E-01  e=9.805E+00  Trypanosoma brucei brucei